Protein AF-A0A2H9L178-F1 (afdb_monomer)

Sequence (131 aa):
MVADEDKVFKPDEVKRKEKEAEDGKTVETEKTADEKGKRVKPEHHEEKAEEKKREIVLQRLYVVDLSAAFRKPEPRHQRSAVRLLRQFVSKHAKSSKIRISPGLAAEAAKARRLRISVTKDKEGLAEATLQ

Foldseek 3Di:
DDDPDDDDDDDDDDDDDDDDDDDDDDDDDDDDDDDDDPPDDPDPPPDDDDPDPFDFPDKDKDKDQLQVLVVDPLVSSLVSLVVSVLVVLCVPLVADAEAEDPVRSVVSSPDRMFIWMWTATPVRYIYIDGD

pLDDT: mean 72.29, std 23.74, range [31.48, 95.38]

Radius of gyration: 30.81 Å; Cα contacts (8 Å, |Δi|>4): 140; chains: 1; bounding box: 39×63×89 Å

Mean predicted aligned error: 17.5 Å

Secondary structure (DSSP, 8-state):
---------PPPP---------------------------PPP------------EEEEEEEEEE-TTGGGS-HHHHHHHHHHHHHHHHHHHHT-S-EEE-HHHHHHTTT-SEEEEEEEEETTS-EEEEE-

Solvent-accessible surface area (backbone atoms only — not comparable to full-atom values): 8718 Å² total; per-residue (Å²): 137,82,88,92,83,87,80,88,86,76,84,83,84,92,89,78,87,87,89,78,90,87,87,90,80,88,82,91,78,94,78,92,77,93,76,78,82,84,76,77,72,81,76,80,83,80,71,79,80,73,88,69,86,72,61,71,73,45,77,48,80,46,78,46,82,35,56,79,22,69,78,41,64,70,95,52,16,40,65,39,20,50,50,50,51,52,54,50,48,28,69,75,68,70,30,88,51,74,50,70,40,70,68,38,51,56,47,43,54,75,39,51,60,45,55,31,37,39,38,28,36,81,88,45,40,30,43,38,40,65,106

Nearest PDB structures (foldseek):
  9e7f-assembly1_Aa  TM=9.107E-01  e=1.602E-05  Pyrobaculum calidifontis JCM 11548
  5ndv-assembly2_O1  TM=8.560E-01  e=2.793E-04  Saccharomyces cerevisiae S288C
  3ezy-assembly1_C  TM=4.069E-01  e=8.550E+00  Thermotoga maritima

Structure (mmCIF, N/CA/C/O backbone):
data_AF-A0A2H9L178-F1
#
_entry.id   AF-A0A2H9L178-F1
#
loop_
_atom_site.group_PDB
_atom_site.id
_atom_site.type_symbol
_atom_site.label_atom_id
_atom_site.label_alt_id
_atom_site.label_comp_id
_atom_site.label_asym_id
_atom_site.label_entity_id
_atom_site.label_seq_id
_atom_site.pdbx_PDB_ins_code
_atom_site.Cartn_x
_atom_site.Cartn_y
_atom_site.Cartn_z
_atom_site.occupancy
_atom_site.B_iso_or_equiv
_atom_site.auth_seq_id
_atom_site.auth_comp_id
_atom_site.auth_asym_id
_atom_site.auth_atom_id
_atom_site.pdbx_PDB_model_num
ATOM 1 N N . MET A 1 1 ? -27.130 -17.640 -70.372 1.00 43.84 1 MET A N 1
ATOM 2 C CA . MET A 1 1 ? -26.367 -17.156 -69.202 1.00 43.84 1 MET A CA 1
ATOM 3 C C . MET A 1 1 ? -25.960 -15.737 -69.540 1.00 43.84 1 MET A C 1
ATOM 5 O O . MET A 1 1 ? -25.450 -15.539 -70.635 1.00 43.84 1 MET A O 1
ATOM 9 N N . VAL A 1 2 ? -26.364 -14.768 -68.721 1.00 48.41 2 VAL A N 1
ATOM 10 C CA . VAL A 1 2 ? -26.333 -13.330 -69.049 1.00 48.41 2 VAL A CA 1
ATOM 11 C C . VAL A 1 2 ? -25.099 -12.694 -68.405 1.00 48.41 2 VAL A C 1
ATOM 13 O O . VAL A 1 2 ? -24.644 -13.188 -67.379 1.00 48.41 2 VAL A O 1
ATOM 16 N N . ALA A 1 3 ? -24.534 -11.667 -69.039 1.00 47.28 3 ALA A N 1
ATOM 17 C CA . ALA A 1 3 ? -23.342 -10.979 -68.554 1.00 47.28 3 ALA A CA 1
ATOM 18 C C . ALA A 1 3 ? -23.668 -10.010 -67.404 1.00 47.28 3 ALA A C 1
ATOM 20 O O . ALA A 1 3 ? -24.614 -9.231 -67.508 1.00 47.28 3 ALA A O 1
ATOM 21 N N . ASP A 1 4 ? -22.841 -10.032 -66.358 1.00 51.53 4 ASP A N 1
ATOM 22 C CA . ASP A 1 4 ? -22.831 -9.053 -65.268 1.00 51.53 4 ASP A CA 1
ATOM 23 C C . ASP A 1 4 ? -21.670 -8.063 -65.473 1.00 51.53 4 ASP A C 1
ATOM 25 O O . ASP A 1 4 ? -20.589 -8.212 -64.904 1.00 51.53 4 ASP A O 1
ATOM 29 N N . GLU A 1 5 ? -21.899 -7.036 -66.291 1.00 53.34 5 GLU A N 1
ATOM 30 C CA . GLU A 1 5 ? -21.031 -5.857 -66.399 1.00 53.34 5 GLU A CA 1
ATOM 31 C C . GLU A 1 5 ? -21.867 -4.588 -66.202 1.00 53.34 5 GLU A C 1
ATOM 33 O O . GLU A 1 5 ? -22.278 -3.964 -67.172 1.00 53.34 5 GLU A O 1
ATOM 38 N N . ASP A 1 6 ? -22.141 -4.196 -64.951 1.00 52.19 6 ASP A N 1
ATOM 39 C CA . ASP A 1 6 ? -22.605 -2.831 -64.660 1.00 52.19 6 ASP A CA 1
ATOM 40 C C . ASP A 1 6 ? -22.570 -2.472 -63.162 1.00 52.19 6 ASP A C 1
ATOM 42 O O . ASP A 1 6 ? -23.411 -2.926 -62.380 1.00 52.19 6 ASP A O 1
ATOM 46 N N . LYS A 1 7 ? -21.630 -1.592 -62.776 1.00 52.66 7 LYS A N 1
ATOM 47 C CA . LYS A 1 7 ? -21.892 -0.352 -62.000 1.00 52.66 7 LYS A CA 1
ATOM 48 C C . LYS A 1 7 ? -20.606 0.370 -61.600 1.00 52.66 7 LYS A C 1
ATOM 50 O O . LYS A 1 7 ? -19.990 0.108 -60.569 1.00 52.66 7 LYS A O 1
ATOM 55 N N . VAL A 1 8 ? -20.268 1.377 -62.401 1.00 49.59 8 VAL A N 1
ATOM 56 C CA . VAL A 1 8 ? -19.283 2.413 -62.069 1.00 49.59 8 VAL A CA 1
ATOM 57 C C . VAL A 1 8 ? -19.800 3.244 -60.888 1.00 49.59 8 VAL A C 1
ATOM 59 O O . VAL A 1 8 ? -20.754 4.010 -61.034 1.00 49.59 8 VAL A O 1
ATOM 62 N N . PHE A 1 9 ? -19.170 3.116 -59.718 1.00 44.75 9 PHE A N 1
ATOM 63 C CA . PHE A 1 9 ? -19.518 3.905 -58.534 1.00 44.75 9 PHE A CA 1
ATOM 64 C C . PHE A 1 9 ? -18.914 5.316 -58.633 1.00 44.75 9 PHE A C 1
ATOM 66 O O . PHE A 1 9 ? -17.726 5.521 -58.383 1.00 44.75 9 PHE A O 1
ATOM 73 N N . LYS A 1 10 ? -19.736 6.294 -59.027 1.00 55.03 10 LYS A N 1
ATOM 74 C CA . LYS A 1 10 ? -19.382 7.721 -59.005 1.00 55.03 10 LYS A CA 1
ATOM 75 C C . LYS A 1 10 ? -19.598 8.264 -57.582 1.00 55.03 10 LYS A C 1
ATOM 77 O O . LYS A 1 10 ? -20.696 8.073 -57.066 1.00 55.03 10 LYS A O 1
ATOM 82 N N . PRO A 1 11 ? -18.621 8.933 -56.946 1.00 51.28 11 PRO A N 1
ATOM 83 C CA . PRO A 1 11 ? -18.857 9.616 -55.678 1.00 51.28 11 PRO A CA 1
ATOM 84 C C . PRO A 1 11 ? -19.655 10.911 -55.900 1.00 51.28 11 PRO A C 1
ATOM 86 O O . PRO A 1 11 ? -19.295 11.716 -56.759 1.00 51.28 11 PRO A O 1
ATOM 89 N N . ASP A 1 12 ? -20.718 11.103 -55.118 1.00 47.06 12 ASP A N 1
ATOM 90 C CA . ASP A 1 12 ? -21.593 12.278 -55.172 1.00 47.06 12 ASP A CA 1
ATOM 91 C C . ASP A 1 12 ? -20.859 13.610 -54.945 1.00 47.06 12 ASP A C 1
ATOM 93 O O . ASP A 1 12 ? -20.161 13.820 -53.947 1.00 47.06 12 ASP A O 1
ATOM 97 N N . GLU A 1 13 ? -21.124 14.565 -55.836 1.00 48.09 13 GLU A N 1
ATOM 98 C CA . GLU A 1 13 ? -21.060 15.985 -55.506 1.00 48.09 13 GLU A CA 1
ATOM 99 C C . GLU A 1 13 ? -22.238 16.374 -54.586 1.00 48.09 13 GLU A C 1
ATOM 101 O O . GLU A 1 13 ? -23.261 15.701 -54.557 1.00 48.09 13 GLU A O 1
ATOM 106 N N . VAL A 1 14 ? -22.111 17.533 -53.921 1.00 48.31 14 VAL A N 1
ATOM 107 C CA . VAL A 1 14 ? -23.121 18.306 -53.146 1.00 48.31 14 VAL A CA 1
ATOM 108 C C . VAL A 1 14 ? -22.814 18.413 -51.643 1.00 48.31 14 VAL A C 1
ATOM 110 O O . VAL A 1 14 ? -23.398 17.743 -50.795 1.00 48.31 14 VAL A O 1
ATOM 113 N N . LYS A 1 15 ? -21.929 19.373 -51.321 1.00 40.50 15 LYS A N 1
ATOM 114 C CA . LYS A 1 15 ? -22.078 20.368 -50.230 1.00 40.50 15 LYS A CA 1
ATOM 115 C C . LYS A 1 15 ? -20.919 21.381 -50.250 1.00 40.50 15 LYS A C 1
ATOM 117 O O . LYS A 1 15 ? -19.964 21.305 -49.482 1.00 40.50 15 LYS A O 1
ATOM 122 N N . ARG A 1 16 ? -21.027 22.353 -51.158 1.00 40.22 16 ARG A N 1
ATOM 123 C CA . ARG A 1 16 ? -20.332 23.653 -51.121 1.00 40.22 16 ARG A CA 1
ATOM 124 C C . ARG A 1 16 ? -21.395 24.751 -51.246 1.00 40.22 16 ARG A C 1
ATOM 126 O O . ARG A 1 16 ? -22.435 24.483 -51.842 1.00 40.22 16 ARG A O 1
ATOM 133 N N . LYS A 1 17 ? -21.073 25.957 -50.753 1.00 37.50 17 LYS A N 1
ATOM 134 C CA . LYS A 1 17 ? -21.970 27.087 -50.405 1.00 37.50 17 LYS A CA 1
ATOM 135 C C . LYS A 1 17 ? -22.668 26.905 -49.041 1.00 37.50 17 LYS A C 1
ATOM 137 O O . LYS A 1 17 ? -23.132 25.809 -48.750 1.00 37.50 17 LYS A O 1
ATOM 142 N N . GLU A 1 18 ? -22.722 27.896 -48.144 1.00 39.56 18 GLU A N 1
ATOM 143 C CA . GLU A 1 18 ? -22.161 29.265 -48.151 1.00 39.56 18 GLU A CA 1
ATOM 144 C C . GLU A 1 18 ? -21.260 29.543 -46.930 1.00 39.56 18 GLU A C 1
ATOM 146 O O . GLU A 1 18 ? -21.576 29.111 -45.820 1.00 39.56 18 GLU A O 1
ATOM 151 N N . LYS A 1 19 ? -20.193 30.335 -47.139 1.00 40.59 19 LYS A N 1
ATOM 152 C CA . LYS A 1 19 ? -19.776 31.482 -46.298 1.00 40.59 19 LYS A CA 1
ATOM 153 C C . LYS A 1 19 ? -18.528 32.154 -46.892 1.00 40.59 19 LYS A C 1
ATOM 155 O O . LYS A 1 19 ? -17.402 31.775 -46.587 1.00 40.59 19 LYS A O 1
ATOM 160 N N . GLU A 1 20 ? -18.769 33.148 -47.740 1.00 38.38 20 GLU A N 1
ATOM 161 C CA . GLU A 1 20 ? -17.815 34.201 -48.121 1.00 38.38 20 GLU A CA 1
ATOM 162 C C . GLU A 1 20 ? -18.349 35.556 -47.608 1.00 38.38 20 GLU A C 1
ATOM 164 O O . GLU A 1 20 ? -19.514 35.620 -47.207 1.00 38.38 20 GLU A O 1
ATOM 169 N N . ALA A 1 21 ? -17.500 36.597 -47.658 1.00 39.44 21 ALA A N 1
ATOM 170 C CA . ALA A 1 21 ? -17.679 37.965 -47.127 1.00 39.44 21 ALA A CA 1
ATOM 171 C C . ALA A 1 21 ? -17.720 38.083 -45.581 1.00 39.44 21 ALA A C 1
ATOM 173 O O . ALA A 1 21 ? -18.294 37.230 -44.907 1.00 39.44 21 ALA A O 1
ATOM 174 N N . GLU A 1 22 ? -17.161 39.102 -44.908 1.00 38.00 22 GLU A N 1
ATOM 175 C CA . GLU A 1 22 ? -16.283 40.268 -45.221 1.00 38.00 22 GLU A CA 1
ATOM 176 C C . GLU A 1 22 ? -15.798 40.814 -43.842 1.00 38.00 22 GLU A C 1
ATOM 178 O O . GLU A 1 22 ? -16.499 40.604 -42.851 1.00 38.00 22 GLU A O 1
ATOM 183 N N . ASP A 1 23 ? -14.685 41.523 -43.612 1.00 34.94 23 ASP A N 1
ATOM 184 C CA . ASP A 1 23 ? -13.390 41.752 -44.295 1.00 34.94 23 ASP A CA 1
ATOM 185 C C . ASP A 1 23 ? -12.362 42.160 -43.183 1.00 34.94 23 ASP A C 1
ATOM 187 O O . ASP A 1 23 ? -12.632 41.926 -42.001 1.00 34.94 23 ASP A O 1
ATOM 191 N N . GLY A 1 24 ? -11.216 42.793 -43.493 1.00 32.22 24 GLY A N 1
ATOM 192 C CA . GLY A 1 24 ? -10.347 43.461 -42.507 1.00 32.22 24 GLY A CA 1
ATOM 193 C C . GLY A 1 24 ? -8.849 43.176 -42.670 1.00 32.22 24 GLY A C 1
ATOM 194 O O . GLY A 1 24 ? -8.313 42.227 -42.105 1.00 32.22 24 GLY A O 1
ATOM 195 N N . LYS A 1 25 ? -8.151 44.031 -43.424 1.00 35.38 25 LYS A N 1
ATOM 196 C CA . LYS A 1 25 ? -6.741 43.887 -43.843 1.00 35.38 25 LYS A CA 1
ATOM 197 C C . LYS A 1 25 ? -5.722 44.525 -42.867 1.00 35.38 25 LYS A C 1
ATOM 199 O O . LYS A 1 25 ? -5.972 45.618 -42.369 1.00 35.38 25 LYS A O 1
ATOM 204 N N . THR A 1 26 ? -4.499 43.968 -42.806 1.00 31.48 26 THR A N 1
ATOM 205 C CA . THR A 1 26 ? -3.219 44.596 -42.334 1.00 31.48 26 THR A CA 1
ATOM 206 C C . THR A 1 26 ? -3.105 44.955 -40.828 1.00 31.48 26 THR A C 1
ATOM 208 O O . THR A 1 26 ? -4.113 45.014 -40.141 1.00 31.48 26 THR A O 1
ATOM 211 N N . VAL A 1 27 ? -1.931 45.152 -40.197 1.00 36.91 27 VAL A N 1
ATOM 212 C CA . VAL A 1 27 ? -0.538 45.415 -40.652 1.00 36.91 27 VAL A CA 1
ATOM 213 C C . VAL A 1 27 ? 0.474 44.596 -39.815 1.00 36.91 27 VAL A C 1
ATOM 215 O O . VAL A 1 27 ? 0.196 44.225 -38.678 1.00 36.91 27 VAL A O 1
ATOM 218 N N . GLU A 1 28 ? 1.660 44.339 -40.370 1.00 46.22 28 GLU A N 1
ATOM 219 C CA . GLU A 1 28 ? 2.813 43.702 -39.713 1.00 46.22 28 GLU A CA 1
ATOM 220 C C . GLU A 1 28 ? 3.389 44.523 -38.538 1.00 46.22 28 GLU A C 1
ATOM 222 O O . GLU A 1 28 ? 3.399 45.754 -38.562 1.00 46.22 28 GLU A O 1
ATOM 227 N N . THR A 1 29 ? 3.984 43.856 -37.542 1.00 37.53 29 THR A N 1
ATOM 228 C CA . THR A 1 29 ? 5.178 44.377 -36.844 1.00 37.53 29 THR A CA 1
ATOM 229 C C . THR A 1 29 ? 5.883 43.268 -36.066 1.00 37.53 29 THR A C 1
ATOM 231 O O . THR A 1 29 ? 5.358 42.744 -35.085 1.00 37.53 29 THR A O 1
ATOM 234 N N . GLU A 1 30 ? 7.108 42.934 -36.466 1.00 44.06 30 GLU A N 1
ATOM 235 C CA . GLU A 1 30 ? 8.010 42.150 -35.625 1.00 44.06 30 GLU A CA 1
ATOM 236 C C . GLU A 1 30 ? 8.391 42.955 -34.374 1.00 44.06 30 GLU A C 1
ATOM 238 O O . GLU A 1 30 ? 8.758 44.129 -34.473 1.00 44.06 30 GLU A O 1
ATOM 243 N N . LYS A 1 31 ? 8.380 42.313 -33.200 1.00 39.75 31 LYS A N 1
ATOM 244 C CA . LYS A 1 31 ? 9.216 42.723 -32.064 1.00 39.75 31 LYS A CA 1
ATOM 245 C C . LYS A 1 31 ? 9.476 41.560 -31.114 1.00 39.75 31 LYS A C 1
ATOM 247 O O . LYS A 1 31 ? 8.573 40.971 -30.532 1.00 39.75 31 LYS A O 1
ATOM 252 N N . THR A 1 32 ? 10.761 41.270 -30.972 1.00 37.16 32 THR A N 1
ATOM 253 C CA . THR A 1 32 ? 11.389 40.346 -30.028 1.00 37.16 32 THR A CA 1
ATOM 254 C C . THR A 1 32 ? 10.849 40.449 -28.597 1.00 37.16 32 THR A C 1
ATOM 256 O O . THR A 1 32 ? 10.895 41.529 -28.007 1.00 37.16 32 THR A O 1
ATOM 259 N N . ALA A 1 33 ? 10.487 39.313 -27.998 1.00 39.16 33 ALA A N 1
ATOM 260 C CA . ALA A 1 33 ? 10.353 39.163 -26.548 1.00 39.16 33 ALA A CA 1
ATOM 261 C C . ALA A 1 33 ? 10.795 37.752 -26.111 1.00 39.16 33 ALA A C 1
ATOM 263 O O . ALA A 1 33 ? 10.064 36.774 -26.253 1.00 39.16 33 ALA A O 1
ATOM 264 N N . ASP A 1 34 ? 12.019 37.658 -25.589 1.00 47.16 34 ASP A N 1
ATOM 265 C CA . ASP A 1 34 ? 12.513 36.493 -24.851 1.00 47.16 34 ASP A CA 1
ATOM 266 C C . ASP A 1 34 ? 11.797 36.446 -23.492 1.00 47.16 34 ASP A C 1
ATOM 268 O O . ASP A 1 34 ? 12.165 37.189 -22.584 1.00 47.16 34 ASP A O 1
ATOM 272 N N . GLU A 1 35 ? 10.775 35.596 -23.328 1.00 44.34 35 GLU A N 1
ATOM 273 C CA . GLU A 1 35 ? 10.235 35.306 -21.993 1.00 44.34 35 GLU A CA 1
ATOM 274 C C . GLU A 1 35 ? 10.277 33.808 -21.671 1.00 44.34 35 GLU A C 1
ATOM 276 O O . GLU A 1 35 ? 9.444 32.986 -22.061 1.00 44.34 35 GLU A O 1
ATOM 281 N N . LYS A 1 36 ? 11.347 33.466 -20.951 1.00 40.81 36 LYS A N 1
ATOM 282 C CA . LYS A 1 36 ? 11.726 32.125 -20.510 1.00 40.81 36 LYS A CA 1
ATOM 283 C C . LYS A 1 36 ? 10.594 31.425 -19.756 1.00 40.81 36 LYS A C 1
ATOM 285 O O . LYS A 1 36 ? 9.933 32.001 -18.895 1.00 40.81 36 LYS A O 1
ATOM 290 N N . GLY A 1 37 ? 10.448 30.125 -20.019 1.00 41.59 37 GLY A N 1
ATOM 291 C CA . GLY A 1 37 ? 9.384 29.296 -19.460 1.00 41.59 37 GLY A CA 1
ATOM 292 C C . GLY A 1 37 ? 9.259 29.393 -17.937 1.00 41.59 37 GLY A C 1
ATOM 293 O O . GLY A 1 37 ? 10.155 28.988 -17.190 1.00 41.59 37 GLY A O 1
ATOM 294 N N . LYS A 1 38 ? 8.089 29.853 -17.480 1.00 40.56 38 LYS A N 1
ATOM 295 C CA . LYS A 1 38 ? 7.688 29.908 -16.070 1.00 40.56 38 LYS A CA 1
ATOM 296 C C . LYS A 1 38 ? 7.430 28.492 -15.545 1.00 40.56 38 LYS A C 1
ATOM 298 O O . LYS A 1 38 ? 6.296 28.034 -15.423 1.00 40.56 38 LYS A O 1
ATOM 303 N N . ARG A 1 39 ? 8.518 27.765 -15.278 1.00 45.31 39 ARG A N 1
ATOM 304 C CA . ARG A 1 39 ? 8.520 26.400 -14.739 1.00 45.31 39 ARG A CA 1
ATOM 305 C C . ARG A 1 39 ? 8.023 26.436 -13.294 1.00 45.31 39 ARG A C 1
ATOM 307 O O . ARG A 1 39 ? 8.820 26.556 -12.366 1.00 45.31 39 ARG A O 1
ATOM 314 N N . VAL A 1 40 ? 6.702 26.364 -13.122 1.00 48.25 40 VAL A N 1
ATOM 315 C CA . VAL A 1 40 ? 6.040 26.322 -11.812 1.00 48.25 40 VAL A CA 1
ATOM 316 C C . VAL A 1 40 ? 6.616 25.150 -11.016 1.00 48.25 40 VAL A C 1
ATOM 318 O O . VAL A 1 40 ? 6.376 23.985 -11.337 1.00 48.25 40 VAL A O 1
ATOM 321 N N . LYS A 1 41 ? 7.421 25.461 -9.994 1.00 53.94 41 LYS A N 1
ATOM 322 C CA . LYS A 1 41 ? 7.824 24.482 -8.983 1.00 53.94 41 LYS A CA 1
ATOM 323 C C . LYS A 1 41 ? 6.546 24.042 -8.260 1.00 53.94 41 LYS A C 1
ATOM 325 O O . LYS A 1 41 ? 5.838 24.923 -7.778 1.00 53.94 41 LYS A O 1
ATOM 330 N N . PRO A 1 42 ? 6.235 22.739 -8.155 1.00 49.75 42 PRO A N 1
ATOM 331 C CA . PRO A 1 42 ? 5.209 22.304 -7.223 1.00 49.75 42 PRO A CA 1
ATOM 332 C C . PRO A 1 42 ? 5.697 22.629 -5.810 1.00 49.75 42 PRO A C 1
ATOM 334 O O . PRO A 1 42 ? 6.783 22.205 -5.408 1.00 49.75 42 PRO A O 1
ATOM 337 N N . GLU A 1 43 ? 4.922 23.433 -5.093 1.00 41.97 43 GLU A N 1
ATOM 338 C CA . GLU A 1 43 ? 5.249 23.874 -3.742 1.00 41.97 43 GLU A CA 1
ATOM 339 C C . GLU A 1 43 ? 5.295 22.661 -2.803 1.00 41.97 43 GLU A C 1
ATOM 341 O O . GLU A 1 43 ? 4.391 21.821 -2.784 1.00 41.97 43 GLU A O 1
ATOM 346 N N . HIS A 1 44 ? 6.393 22.537 -2.053 1.00 37.41 44 HIS A N 1
ATOM 347 C CA . HIS A 1 44 ? 6.583 21.452 -1.097 1.00 37.41 44 HIS A CA 1
ATOM 348 C C . HIS A 1 44 ? 5.673 21.732 0.104 1.00 37.41 44 HIS A C 1
ATOM 350 O O . HIS A 1 44 ? 5.979 22.575 0.942 1.00 37.41 44 HIS A O 1
ATOM 356 N N . HIS A 1 45 ? 4.518 21.066 0.147 1.00 37.22 45 HIS A N 1
ATOM 357 C CA . HIS A 1 45 ? 3.488 21.253 1.172 1.00 37.22 45 HIS A CA 1
ATOM 358 C C . HIS A 1 45 ? 3.900 20.592 2.503 1.00 37.22 45 HIS A C 1
ATOM 360 O O . HIS A 1 45 ? 3.283 19.631 2.969 1.00 37.22 45 HIS A O 1
ATOM 366 N N . GLU A 1 46 ? 4.975 21.102 3.106 1.00 49.53 46 GLU A N 1
ATOM 367 C CA . GLU A 1 46 ? 5.471 20.721 4.431 1.00 49.53 46 GLU A CA 1
ATOM 368 C C . GLU A 1 46 ? 4.612 21.347 5.535 1.00 49.53 46 GLU A C 1
ATOM 370 O O . GLU A 1 46 ? 5.049 22.188 6.321 1.00 49.53 46 GLU A O 1
ATOM 375 N N . GLU A 1 47 ? 3.358 20.906 5.616 1.00 46.94 47 GLU A N 1
ATOM 376 C CA . GLU A 1 47 ? 2.562 21.144 6.812 1.00 46.94 47 GLU A CA 1
ATOM 377 C C . GLU A 1 47 ? 3.067 20.257 7.950 1.00 46.94 47 GLU A C 1
ATOM 379 O O . GLU A 1 47 ? 2.975 19.026 7.913 1.00 46.94 47 GLU A O 1
ATOM 384 N N . LYS A 1 48 ? 3.595 20.925 8.979 1.00 49.03 48 LYS A N 1
ATOM 385 C CA . LYS A 1 48 ? 3.984 20.340 10.263 1.00 49.03 48 LYS A CA 1
ATOM 386 C C . LYS A 1 48 ? 2.849 19.469 10.798 1.00 49.03 48 LYS A C 1
ATOM 388 O O . LYS A 1 48 ? 1.775 19.968 11.127 1.00 49.03 48 LYS A O 1
ATOM 393 N N . ALA A 1 49 ? 3.102 18.170 10.923 1.00 44.66 49 ALA A N 1
ATOM 394 C CA . ALA A 1 49 ? 2.170 17.258 11.562 1.00 44.66 49 ALA A CA 1
ATOM 395 C C . ALA A 1 49 ? 2.164 17.514 13.076 1.00 44.66 49 ALA A C 1
ATOM 397 O O . ALA A 1 49 ? 3.013 17.004 13.802 1.00 44.66 49 ALA A O 1
ATOM 398 N N . GLU A 1 50 ? 1.202 18.305 13.549 1.00 46.03 50 GLU A N 1
ATOM 399 C CA . GLU A 1 50 ? 0.864 18.357 14.971 1.00 46.03 50 GLU A CA 1
ATOM 400 C C . GLU A 1 50 ? 0.550 16.939 15.470 1.00 46.03 50 GLU A C 1
ATOM 402 O O . GLU A 1 50 ? -0.326 16.263 14.918 1.00 46.03 50 GLU A O 1
ATOM 407 N N . GLU A 1 51 ? 1.218 16.506 16.542 1.00 49.06 51 GLU A N 1
ATOM 408 C CA . GLU A 1 51 ? 0.962 15.237 17.236 1.00 49.06 51 GLU A CA 1
ATOM 409 C C . GLU A 1 51 ? -0.356 15.285 18.030 1.00 49.06 51 GLU A C 1
ATOM 411 O O . GLU A 1 51 ? -0.416 15.114 19.250 1.00 49.06 51 GLU A O 1
ATOM 416 N N . LYS A 1 52 ? -1.466 15.511 17.325 1.00 54.47 52 LYS A N 1
ATOM 417 C CA . LYS A 1 52 ? -2.802 15.291 17.870 1.00 54.47 52 LYS A CA 1
ATOM 418 C C . LYS A 1 52 ? -2.939 13.798 18.144 1.00 54.47 52 LYS A C 1
ATOM 420 O O . LYS A 1 52 ? -2.949 12.997 17.212 1.00 54.47 52 LYS A O 1
ATOM 425 N N . LYS A 1 53 ? -3.046 13.441 19.428 1.00 57.12 53 LYS A N 1
ATOM 426 C CA . LYS A 1 53 ? -3.335 12.084 19.914 1.00 57.12 53 LYS A CA 1
ATOM 427 C C . LYS A 1 53 ? -4.677 11.621 19.342 1.00 57.12 53 LYS A C 1
ATOM 429 O O . LYS A 1 53 ? -5.724 11.859 19.939 1.00 57.12 53 LYS A O 1
ATOM 434 N N . ARG A 1 54 ? -4.658 11.015 18.154 1.00 64.38 54 ARG A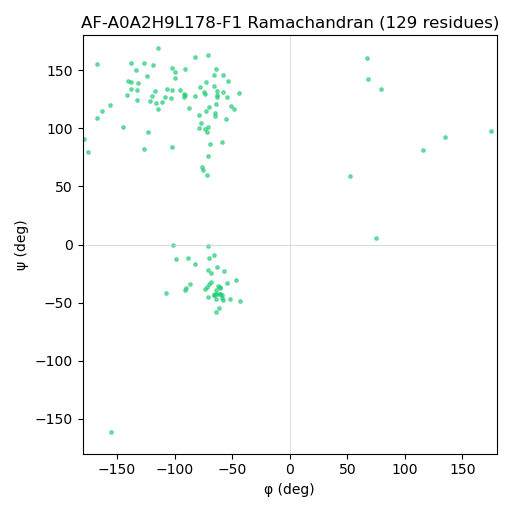 N 1
ATOM 435 C CA . ARG A 1 54 ? -5.873 10.527 17.503 1.00 64.38 54 ARG A CA 1
ATOM 436 C C . ARG A 1 54 ? -6.359 9.274 18.207 1.00 64.38 54 ARG A C 1
ATOM 438 O O . ARG A 1 54 ? -5.605 8.328 18.418 1.00 64.38 54 ARG A O 1
ATOM 445 N N . GLU A 1 55 ? -7.637 9.269 18.551 1.00 72.69 55 GLU A N 1
ATOM 446 C CA . GLU A 1 55 ? -8.283 8.100 19.127 1.00 72.69 55 GLU A CA 1
ATOM 447 C C . GLU A 1 55 ? -8.584 7.089 18.015 1.00 72.69 55 GLU A C 1
ATOM 449 O O . GLU A 1 55 ? -9.508 7.262 17.211 1.00 72.69 55 GLU A O 1
ATOM 454 N N . ILE A 1 56 ? -7.768 6.036 17.970 1.00 78.31 56 ILE A N 1
ATOM 455 C CA . ILE A 1 56 ? -7.884 4.931 17.018 1.00 78.31 56 ILE A CA 1
ATOM 456 C C . ILE A 1 56 ? -9.129 4.110 17.377 1.00 78.31 56 ILE A C 1
ATOM 458 O O . ILE A 1 56 ? -9.211 3.527 18.454 1.00 78.31 56 ILE A O 1
ATOM 462 N N . VAL A 1 57 ? -10.100 4.045 16.464 1.00 80.88 57 VAL A N 1
ATOM 463 C CA . VAL A 1 57 ? -11.380 3.342 16.681 1.00 80.88 57 VAL A CA 1
ATOM 464 C C . VAL A 1 57 ? -11.295 1.881 16.250 1.00 80.88 57 VAL A C 1
ATOM 466 O O . VAL A 1 57 ? -11.893 1.002 16.864 1.00 80.88 57 VAL A O 1
ATOM 469 N N . LEU A 1 58 ? -10.578 1.613 15.157 1.00 83.25 58 LEU A N 1
ATOM 470 C CA . LEU A 1 58 ? -10.402 0.274 14.600 1.00 83.25 58 LEU A CA 1
ATOM 471 C C . LEU A 1 58 ? -8.971 0.116 14.099 1.00 83.25 58 LEU A C 1
ATOM 473 O O . LEU A 1 58 ? -8.520 0.909 13.276 1.00 83.25 58 LEU A O 1
ATOM 477 N N . GLN A 1 59 ? -8.301 -0.949 14.527 1.00 90.25 59 GLN A N 1
ATOM 478 C CA . GLN A 1 59 ? -7.034 -1.409 13.966 1.00 90.25 59 GLN A CA 1
ATOM 479 C C . GLN A 1 59 ? -7.242 -2.798 13.364 1.00 90.25 59 GLN A C 1
ATOM 481 O O . GLN A 1 59 ? -7.862 -3.665 13.982 1.00 90.25 59 GLN A O 1
ATOM 486 N N . ARG A 1 60 ? -6.765 -3.014 12.136 1.00 93.06 60 ARG A N 1
ATOM 487 C CA . ARG A 1 60 ? -6.857 -4.308 11.446 1.00 93.06 60 ARG A CA 1
ATOM 488 C C . ARG A 1 60 ? -5.578 -4.606 10.680 1.00 93.06 60 ARG A C 1
ATOM 490 O O . ARG A 1 60 ? -5.011 -3.715 10.053 1.00 93.06 60 ARG A O 1
ATOM 497 N N . LEU A 1 61 ? -5.167 -5.869 10.706 1.00 94.12 61 LEU A N 1
ATOM 498 C CA . LEU A 1 61 ? -4.079 -6.393 9.888 1.00 94.12 61 LEU A CA 1
ATOM 499 C C . LEU A 1 61 ? -4.657 -7.028 8.623 1.00 94.12 61 LEU A C 1
ATOM 501 O O . LEU A 1 61 ? -5.616 -7.798 8.688 1.00 94.12 61 LEU A O 1
ATOM 505 N N . TYR A 1 62 ? -4.069 -6.705 7.476 1.00 94.81 62 TYR A N 1
ATOM 506 C CA . TYR A 1 62 ? -4.473 -7.222 6.174 1.00 94.81 62 TYR A CA 1
ATOM 507 C C . TYR A 1 62 ? -3.262 -7.683 5.366 1.00 94.81 62 TYR A C 1
ATOM 509 O O . TYR A 1 62 ? -2.176 -7.115 5.465 1.00 94.81 62 TYR A O 1
ATOM 517 N N . VAL A 1 63 ? -3.478 -8.676 4.504 1.00 95.25 63 VAL A N 1
ATOM 518 C CA . VAL A 1 63 ? -2.554 -9.024 3.421 1.00 95.25 63 VAL A CA 1
ATOM 519 C C . VAL A 1 63 ? -3.145 -8.489 2.121 1.00 95.25 63 VAL A C 1
ATOM 521 O O . VAL A 1 63 ? -4.299 -8.779 1.810 1.00 95.25 63 VAL A O 1
ATOM 524 N N . VAL A 1 64 ? -2.373 -7.705 1.370 1.00 94.88 64 VAL A N 1
ATOM 525 C CA . VAL A 1 64 ? -2.790 -7.137 0.081 1.00 94.88 64 VAL A CA 1
ATOM 526 C C . VAL A 1 64 ? -2.002 -7.782 -1.051 1.00 94.88 64 VAL A C 1
ATOM 528 O O . VAL A 1 64 ? -0.773 -7.705 -1.083 1.00 94.88 64 VAL A O 1
ATOM 531 N N . ASP A 1 65 ? -2.712 -8.375 -2.009 1.00 95.19 65 ASP A N 1
ATOM 532 C CA . ASP A 1 65 ? -2.145 -8.827 -3.279 1.00 95.19 65 ASP A CA 1
ATOM 533 C C . ASP A 1 65 ? -1.970 -7.638 -4.240 1.00 95.19 65 ASP A C 1
ATOM 535 O O . ASP A 1 65 ? -2.936 -7.072 -4.757 1.00 95.19 65 ASP A O 1
ATOM 539 N N . LEU A 1 66 ? -0.716 -7.280 -4.522 1.00 95.19 66 LEU A N 1
ATOM 540 C CA . LEU A 1 66 ? -0.333 -6.218 -5.460 1.00 95.19 66 LEU A CA 1
ATOM 541 C C . LEU A 1 66 ? 0.119 -6.760 -6.823 1.00 95.19 66 LEU A C 1
ATOM 543 O O . LEU A 1 66 ? 0.385 -5.980 -7.734 1.00 95.19 66 LEU A O 1
ATOM 547 N N . SER A 1 67 ? 0.124 -8.084 -7.016 1.00 93.38 67 SER A N 1
ATOM 548 C CA . SER A 1 67 ? 0.502 -8.777 -8.262 1.00 93.38 67 SER A CA 1
ATOM 549 C C . SER A 1 67 ? -0.117 -8.199 -9.548 1.00 93.38 67 SER A C 1
ATOM 551 O O . SER A 1 67 ? 0.504 -8.246 -10.608 1.00 93.38 67 SER A O 1
ATOM 553 N N . ALA A 1 68 ? -1.321 -7.616 -9.487 1.00 91.81 68 ALA A N 1
ATOM 554 C CA . ALA A 1 68 ? -1.958 -6.971 -10.639 1.00 91.81 68 ALA A CA 1
ATOM 555 C C . ALA A 1 68 ? -1.249 -5.679 -11.102 1.00 91.81 68 ALA A C 1
ATOM 557 O O . ALA A 1 68 ? -1.359 -5.307 -12.271 1.00 91.81 68 ALA A O 1
ATOM 558 N N . ALA A 1 69 ? -0.512 -5.000 -10.219 1.00 93.38 69 ALA A N 1
ATOM 559 C CA . ALA A 1 69 ? 0.254 -3.805 -10.554 1.00 93.38 69 ALA A CA 1
ATOM 560 C C . ALA A 1 69 ? 1.497 -4.145 -11.405 1.00 93.38 69 ALA A C 1
ATOM 562 O O . ALA A 1 69 ? 1.782 -3.418 -12.358 1.00 93.38 69 ALA A O 1
ATOM 563 N N . PHE A 1 70 ? 2.158 -5.279 -11.136 1.00 93.12 70 PHE A N 1
ATOM 564 C CA . PHE A 1 70 ? 3.346 -5.777 -11.855 1.00 93.12 70 PHE A CA 1
ATOM 565 C C . PHE A 1 70 ? 3.080 -6.170 -13.320 1.00 93.12 70 PHE A C 1
ATOM 567 O O . PHE A 1 70 ? 4.016 -6.424 -14.068 1.00 93.12 70 PHE A O 1
ATOM 574 N N . ARG A 1 71 ? 1.814 -6.208 -13.761 1.00 93.88 71 ARG A N 1
ATOM 575 C CA . ARG A 1 71 ? 1.451 -6.404 -15.179 1.00 93.88 71 ARG A CA 1
ATOM 576 C C . ARG A 1 71 ? 1.790 -5.193 -16.059 1.00 93.88 71 ARG A C 1
ATOM 578 O O . ARG A 1 71 ? 1.672 -5.271 -17.277 1.00 93.88 71 ARG A O 1
ATOM 585 N N . LYS A 1 72 ? 2.124 -4.050 -15.453 1.00 91.56 72 LYS A N 1
ATOM 586 C CA . LYS A 1 72 ? 2.485 -2.801 -16.137 1.00 91.56 72 LYS A CA 1
ATOM 587 C C . LYS A 1 72 ? 4.005 -2.621 -16.117 1.00 91.56 72 LYS A C 1
ATOM 589 O O . LYS A 1 72 ? 4.630 -3.054 -15.153 1.00 91.56 72 LYS A O 1
ATOM 594 N N . PRO A 1 73 ? 4.590 -1.924 -17.110 1.00 92.94 73 PRO A N 1
ATOM 595 C CA . PRO A 1 73 ? 6.014 -1.607 -17.092 1.00 92.94 73 PRO A CA 1
ATOM 596 C C . PRO A 1 73 ? 6.381 -0.808 -15.836 1.00 92.94 73 PRO A C 1
ATOM 598 O O . PRO A 1 73 ? 5.603 0.026 -15.363 1.00 92.94 73 PRO A O 1
ATOM 601 N N . GLU A 1 74 ? 7.589 -1.046 -15.338 1.00 87.62 74 GLU A N 1
ATOM 602 C CA . GLU A 1 74 ? 8.134 -0.549 -14.070 1.00 87.62 74 GLU A CA 1
ATOM 603 C C . GLU A 1 74 ? 7.849 0.935 -13.736 1.00 87.62 74 GLU A C 1
ATOM 605 O O . GLU A 1 74 ? 7.283 1.187 -12.668 1.00 87.62 74 GLU A O 1
ATOM 610 N N . PRO A 1 75 ? 8.055 1.935 -14.626 1.00 88.56 75 PRO A N 1
ATOM 611 C CA . PRO A 1 75 ? 7.734 3.340 -14.318 1.00 88.56 75 PRO A CA 1
ATOM 612 C C . PRO A 1 75 ? 6.238 3.610 -14.055 1.00 88.56 75 PRO A C 1
ATOM 614 O O . PRO A 1 75 ? 5.868 4.626 -13.460 1.00 88.56 75 PRO A O 1
ATOM 617 N N . ARG A 1 76 ? 5.345 2.712 -14.492 1.00 91.75 76 ARG A N 1
ATOM 618 C CA . ARG A 1 76 ? 3.899 2.757 -14.208 1.00 91.75 76 ARG A CA 1
ATOM 619 C C . ARG A 1 76 ? 3.502 1.828 -13.057 1.00 91.75 76 ARG A C 1
ATOM 621 O O . ARG A 1 76 ? 2.380 1.955 -12.555 1.00 91.75 76 ARG A O 1
ATOM 628 N N . HIS A 1 77 ? 4.389 0.927 -12.633 1.00 92.81 77 HIS A N 1
ATOM 629 C CA . HIS A 1 77 ? 4.114 -0.074 -11.611 1.00 92.81 77 HIS A CA 1
ATOM 630 C C . HIS A 1 77 ? 3.813 0.576 -10.252 1.00 92.81 77 HIS A C 1
ATOM 632 O O . HIS A 1 77 ? 2.695 0.430 -9.755 1.00 92.81 77 HIS A O 1
ATOM 638 N N . GLN A 1 78 ? 4.736 1.381 -9.710 1.00 92.25 78 GLN A N 1
ATOM 639 C CA . GLN A 1 78 ? 4.585 2.057 -8.409 1.00 92.25 78 GLN A CA 1
ATOM 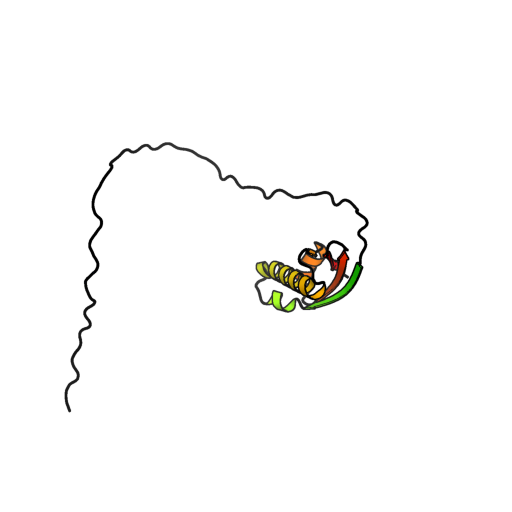640 C C . GLN A 1 78 ? 3.266 2.845 -8.301 1.00 92.25 78 GLN A C 1
ATOM 642 O O . GLN A 1 78 ? 2.511 2.695 -7.339 1.00 92.25 78 GLN A O 1
ATOM 647 N N . ARG A 1 79 ? 2.928 3.632 -9.335 1.00 94.12 79 ARG A N 1
ATOM 648 C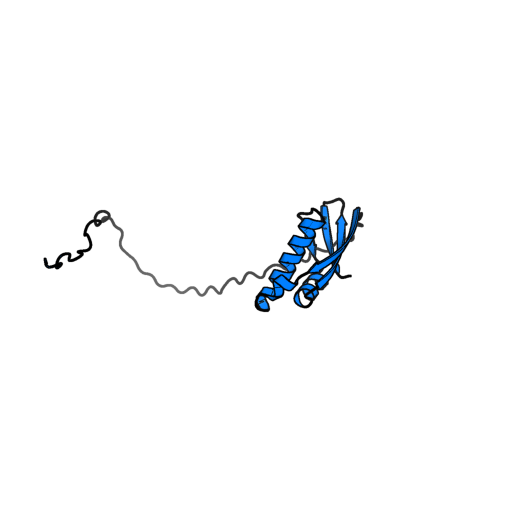 CA . ARG A 1 79 ? 1.663 4.392 -9.401 1.00 94.12 79 ARG A CA 1
ATOM 649 C C . ARG A 1 79 ? 0.436 3.474 -9.354 1.00 94.12 79 ARG A C 1
ATOM 651 O O . ARG A 1 79 ? -0.578 3.819 -8.749 1.00 94.12 79 ARG A O 1
ATOM 658 N N . SER A 1 80 ? 0.519 2.303 -9.986 1.00 95.38 80 SER A N 1
ATOM 659 C CA . SER A 1 80 ? -0.553 1.306 -9.970 1.00 95.38 80 SER A CA 1
ATOM 660 C C . SER A 1 80 ? -0.660 0.583 -8.626 1.00 95.38 80 SER A C 1
ATOM 662 O O . SER A 1 80 ? -1.780 0.346 -8.181 1.00 95.38 80 SER A O 1
ATOM 664 N N . ALA A 1 81 ? 0.458 0.273 -7.965 1.00 95.06 81 ALA A N 1
ATOM 665 C CA . ALA A 1 81 ? 0.474 -0.366 -6.649 1.00 95.06 81 ALA A CA 1
ATOM 666 C C . ALA A 1 81 ? -0.149 0.541 -5.574 1.00 95.06 81 ALA A C 1
ATOM 668 O O . ALA A 1 81 ? -1.065 0.124 -4.867 1.00 95.06 81 ALA A O 1
ATOM 669 N N . VAL A 1 82 ? 0.236 1.825 -5.539 1.00 94.62 82 VAL A N 1
ATOM 670 C CA . VAL A 1 82 ? -0.375 2.828 -4.645 1.00 94.62 82 VAL A CA 1
ATOM 671 C C . VAL A 1 82 ? -1.877 2.992 -4.920 1.00 94.62 82 VAL A C 1
ATOM 673 O O . VAL A 1 82 ? -2.663 3.129 -3.981 1.00 94.62 82 VAL A O 1
ATOM 676 N N . ARG A 1 83 ? -2.317 2.932 -6.187 1.00 95.06 83 ARG A N 1
ATOM 677 C CA . ARG A 1 83 ? -3.751 2.967 -6.529 1.00 95.06 83 ARG A CA 1
ATOM 678 C C . ARG A 1 83 ? -4.501 1.733 -6.014 1.00 95.06 83 ARG A C 1
ATOM 680 O O . ARG A 1 83 ? -5.584 1.905 -5.456 1.00 95.06 83 ARG A O 1
ATOM 687 N N . LEU A 1 84 ? -3.938 0.530 -6.158 1.00 95.38 84 LEU A N 1
ATOM 688 C CA . LEU A 1 84 ? -4.536 -0.698 -5.615 1.00 95.38 84 LEU A CA 1
ATOM 689 C C . LEU A 1 84 ? -4.615 -0.657 -4.084 1.00 95.38 84 LEU A C 1
ATOM 691 O O . LEU A 1 84 ? -5.671 -0.965 -3.539 1.00 95.38 84 LEU A O 1
ATOM 695 N N . LEU A 1 85 ? -3.564 -0.192 -3.394 1.00 94.81 85 LEU A N 1
ATOM 696 C CA . LEU A 1 85 ? -3.592 0.010 -1.940 1.00 94.81 85 LEU A CA 1
ATOM 697 C C . LEU A 1 85 ? -4.709 0.970 -1.513 1.00 94.81 85 LEU A C 1
ATOM 699 O O . LEU A 1 85 ? -5.485 0.639 -0.620 1.00 94.81 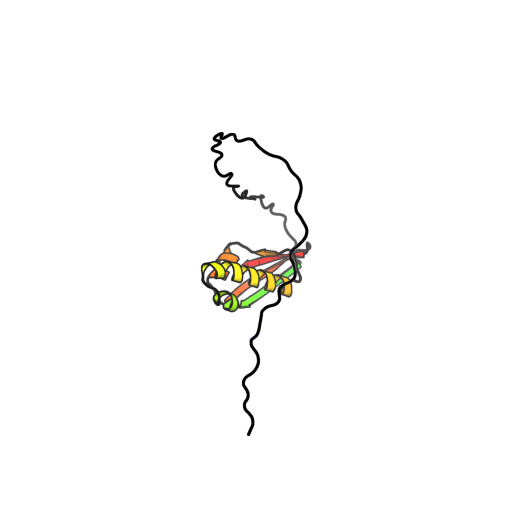85 LEU A O 1
ATOM 703 N N . ARG A 1 86 ? -4.851 2.128 -2.177 1.00 95.06 86 ARG A N 1
ATOM 704 C CA . ARG A 1 86 ? -5.947 3.076 -1.889 1.00 95.06 86 ARG A CA 1
ATOM 705 C C . ARG A 1 86 ? -7.324 2.437 -2.088 1.00 95.06 86 ARG A C 1
ATOM 707 O O . ARG A 1 86 ? -8.196 2.615 -1.244 1.00 95.06 86 ARG A O 1
ATOM 714 N N . GLN A 1 87 ? -7.518 1.674 -3.166 1.00 95.31 87 GLN A N 1
ATOM 715 C CA . GLN A 1 87 ? -8.780 0.969 -3.428 1.00 95.31 87 GLN A CA 1
ATOM 716 C C . GLN A 1 87 ? -9.069 -0.112 -2.376 1.00 95.31 87 GLN A C 1
ATOM 718 O O . GLN A 1 87 ? -10.196 -0.201 -1.888 1.00 95.31 87 GLN A O 1
ATOM 723 N N . PHE A 1 88 ? -8.055 -0.889 -1.985 1.00 95.19 88 PHE A N 1
ATOM 724 C CA . PHE A 1 88 ? -8.161 -1.903 -0.938 1.00 95.19 88 PHE A CA 1
ATOM 725 C C . PHE A 1 88 ? -8.545 -1.273 0.408 1.00 95.19 88 PHE A C 1
ATOM 727 O O . PHE A 1 88 ? -9.570 -1.631 0.990 1.00 95.19 88 PHE A O 1
ATOM 734 N N . VAL A 1 89 ? -7.779 -0.279 0.870 1.00 93.88 89 VAL A N 1
ATOM 735 C CA . VAL A 1 89 ? -8.032 0.403 2.148 1.00 93.88 89 VAL A CA 1
ATOM 736 C C . VAL A 1 89 ? -9.407 1.074 2.144 1.00 93.88 89 VAL A C 1
ATOM 738 O O . VAL A 1 89 ? -10.157 0.894 3.100 1.00 93.88 89 VAL A O 1
ATOM 741 N N . SER A 1 90 ? -9.806 1.744 1.055 1.00 94.38 90 SER A N 1
ATOM 742 C CA . SER A 1 90 ? -11.136 2.366 0.954 1.00 94.38 90 SER A CA 1
ATOM 743 C C . SER A 1 90 ? -12.269 1.349 1.120 1.00 94.38 90 SER A C 1
ATOM 745 O O . SER A 1 90 ? -13.186 1.567 1.916 1.00 94.38 90 SER A O 1
ATOM 747 N N . LYS A 1 91 ? -12.166 0.197 0.439 1.00 93.75 91 LYS A N 1
ATOM 748 C CA . LYS A 1 91 ? -13.156 -0.888 0.499 1.00 93.75 91 LYS A CA 1
ATOM 749 C C . LYS A 1 91 ? -13.235 -1.532 1.889 1.00 93.75 91 LYS A C 1
ATOM 751 O O . LYS A 1 91 ? -14.334 -1.783 2.380 1.00 93.75 91 LYS A O 1
ATOM 756 N N . HIS A 1 92 ? -12.092 -1.798 2.523 1.00 92.50 92 HIS A N 1
ATOM 757 C CA . HIS A 1 92 ? -12.024 -2.558 3.777 1.00 92.50 92 HIS A CA 1
ATOM 758 C C . HIS A 1 92 ? -12.199 -1.703 5.045 1.00 92.50 92 HIS A C 1
ATOM 760 O O . HIS A 1 92 ? -12.822 -2.165 6.005 1.00 92.50 92 HIS A O 1
ATOM 766 N N . ALA A 1 93 ? -11.719 -0.454 5.048 1.00 90.12 93 ALA A N 1
ATOM 767 C CA . ALA A 1 93 ? -11.904 0.495 6.151 1.00 90.12 93 ALA A CA 1
ATOM 768 C C . ALA A 1 93 ? -13.193 1.332 6.028 1.00 90.12 93 ALA A C 1
ATOM 770 O O . ALA A 1 93 ? -13.593 1.988 6.994 1.00 90.12 93 ALA A O 1
ATOM 771 N N . LYS A 1 94 ? -13.871 1.304 4.867 1.00 90.56 94 LYS A N 1
ATOM 772 C CA . LYS A 1 94 ? -15.033 2.154 4.543 1.00 90.56 94 LYS A CA 1
ATOM 773 C C . LYS A 1 94 ? -14.708 3.636 4.788 1.00 90.56 94 LYS A C 1
ATOM 775 O O . LYS A 1 94 ? -15.315 4.287 5.642 1.00 90.56 94 LYS A O 1
ATOM 780 N N . SER A 1 95 ? -13.684 4.130 4.098 1.00 90.94 95 SER A N 1
ATOM 781 C CA . SER A 1 95 ? -13.154 5.494 4.221 1.00 90.94 95 SER A CA 1
ATOM 782 C C . SER A 1 95 ? -12.824 6.078 2.846 1.00 90.94 95 SER A C 1
ATOM 784 O O . SER A 1 95 ? -12.288 5.393 1.971 1.00 90.94 95 SER A O 1
ATOM 786 N N . SER A 1 96 ? -13.124 7.362 2.656 1.00 89.94 96 SER A N 1
ATOM 787 C CA . SER A 1 96 ? -12.775 8.122 1.447 1.00 89.94 96 SER A CA 1
ATOM 788 C C . SER A 1 96 ? -11.416 8.816 1.574 1.00 89.94 96 SER A C 1
ATOM 790 O O . SER A 1 96 ? -10.628 8.823 0.629 1.00 89.94 96 SER A O 1
ATOM 792 N N . LYS A 1 97 ? -11.110 9.358 2.759 1.00 92.00 97 LYS A N 1
ATOM 793 C CA . LYS A 1 97 ? -9.835 10.012 3.073 1.00 92.00 97 LYS A CA 1
ATOM 794 C C . LYS A 1 97 ? -8.82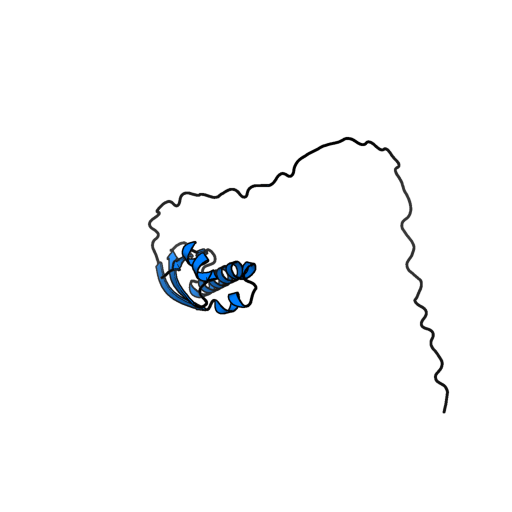5 8.968 3.565 1.00 92.00 97 LYS A C 1
ATOM 796 O O . LYS A 1 97 ? -9.055 8.311 4.578 1.00 92.00 97 LYS A O 1
ATOM 801 N N . ILE A 1 98 ? -7.722 8.801 2.833 1.00 93.81 98 ILE A N 1
ATOM 802 C CA . ILE A 1 98 ? -6.709 7.767 3.102 1.00 93.81 98 ILE A CA 1
ATOM 803 C C . ILE A 1 98 ? -5.309 8.379 3.062 1.00 93.81 98 ILE A C 1
ATOM 805 O O . ILE A 1 98 ? -4.905 8.942 2.035 1.00 93.81 98 ILE A O 1
ATOM 809 N N . ARG A 1 99 ? -4.564 8.198 4.156 1.00 92.69 99 ARG A N 1
ATOM 810 C CA . ARG A 1 99 ? -3.130 8.485 4.266 1.00 92.69 99 ARG A CA 1
ATOM 811 C C . ARG A 1 99 ? -2.352 7.168 4.178 1.00 92.69 99 ARG A C 1
ATOM 813 O O . ARG A 1 99 ? -2.713 6.173 4.797 1.00 92.69 99 ARG A O 1
ATOM 820 N N . ILE A 1 100 ? -1.311 7.150 3.354 1.00 93.44 100 ILE A N 1
ATOM 821 C CA . ILE A 1 100 ? -0.420 6.000 3.141 1.00 93.44 100 ILE A CA 1
ATOM 822 C C . ILE A 1 100 ? 0.971 6.463 3.548 1.00 93.44 100 ILE A C 1
ATOM 824 O O . ILE A 1 100 ? 1.411 7.505 3.057 1.00 93.44 100 ILE A O 1
ATOM 828 N N . SER A 1 101 ? 1.653 5.721 4.423 1.00 93.31 101 SER A N 1
ATOM 829 C CA . SER A 1 101 ? 3.022 6.080 4.801 1.00 93.31 101 SER A CA 1
ATOM 830 C C . SER A 1 101 ? 3.980 5.949 3.601 1.00 93.31 101 SER A C 1
ATOM 832 O O . SER A 1 101 ? 3.797 5.066 2.753 1.00 93.31 101 SER A O 1
ATOM 834 N N . PRO A 1 102 ? 5.016 6.802 3.487 1.00 90.94 102 PRO A N 1
ATOM 835 C CA . PRO A 1 102 ? 5.933 6.764 2.346 1.00 90.94 102 PRO A CA 1
ATOM 836 C C . PRO A 1 102 ? 6.697 5.434 2.258 1.00 90.94 102 PRO A C 1
ATOM 838 O O . PRO A 1 102 ? 6.875 4.909 1.159 1.00 90.94 102 PRO A O 1
ATOM 841 N N . GLY A 1 103 ? 7.058 4.834 3.401 1.00 91.94 103 GLY A N 1
ATOM 842 C CA . GLY A 1 103 ? 7.659 3.496 3.453 1.00 91.94 103 GLY A CA 1
ATOM 843 C C . GLY A 1 103 ? 6.739 2.413 2.879 1.00 91.94 103 GLY A C 1
ATOM 844 O O . GLY A 1 103 ? 7.179 1.603 2.066 1.00 91.94 103 GLY A O 1
ATOM 845 N N . LEU A 1 104 ? 5.438 2.458 3.199 1.00 92.94 104 LEU A N 1
ATOM 846 C CA . LEU A 1 104 ? 4.459 1.526 2.635 1.00 92.94 104 LEU A CA 1
ATOM 847 C C . LEU A 1 104 ? 4.317 1.697 1.111 1.00 92.94 104 LEU A C 1
ATOM 849 O O . LEU A 1 104 ? 4.221 0.711 0.384 1.00 92.94 104 LEU A O 1
ATOM 853 N N . ALA A 1 105 ? 4.340 2.938 0.612 1.00 92.00 105 ALA A N 1
ATOM 854 C CA . ALA A 1 105 ? 4.274 3.226 -0.822 1.00 92.00 105 ALA A CA 1
ATOM 855 C C . ALA A 1 105 ? 5.535 2.790 -1.596 1.00 92.00 105 ALA A C 1
ATOM 857 O O . ALA A 1 105 ? 5.428 2.411 -2.766 1.00 92.00 105 ALA A O 1
ATOM 858 N N . ALA A 1 106 ? 6.712 2.839 -0.964 1.00 91.69 106 ALA A N 1
ATOM 859 C CA . ALA A 1 106 ? 7.960 2.342 -1.537 1.00 91.69 106 ALA A CA 1
ATOM 860 C C . ALA A 1 106 ? 7.980 0.806 -1.599 1.00 91.69 106 ALA A C 1
ATOM 862 O O . ALA A 1 106 ? 8.305 0.238 -2.641 1.00 91.69 106 ALA A O 1
ATOM 863 N N . GLU A 1 107 ? 7.567 0.131 -0.523 1.00 92.69 107 GLU A N 1
ATOM 864 C CA . GLU A 1 107 ? 7.576 -1.334 -0.463 1.00 92.69 107 GLU A CA 1
ATOM 865 C C . GLU A 1 107 ? 6.521 -1.963 -1.386 1.00 92.69 107 GLU A C 1
ATOM 867 O O . GLU A 1 107 ? 6.780 -2.958 -2.063 1.00 92.69 107 GLU A O 1
ATOM 872 N N . ALA A 1 108 ? 5.370 -1.302 -1.544 1.00 91.12 108 ALA A N 1
ATOM 873 C CA . ALA A 1 108 ? 4.338 -1.670 -2.514 1.00 91.12 108 ALA A CA 1
ATOM 874 C C . ALA A 1 108 ? 4.821 -1.721 -3.976 1.00 91.12 108 ALA A C 1
ATOM 876 O O . ALA A 1 108 ? 4.198 -2.387 -4.801 1.00 91.12 108 ALA A O 1
ATOM 877 N N . ALA A 1 109 ? 5.908 -1.020 -4.317 1.00 89.88 109 ALA A N 1
ATOM 878 C CA . ALA A 1 109 ? 6.503 -1.060 -5.653 1.00 89.88 109 ALA A CA 1
ATOM 879 C C . ALA A 1 109 ? 7.426 -2.273 -5.877 1.00 89.88 109 ALA A C 1
ATOM 881 O O . ALA A 1 109 ? 7.733 -2.590 -7.026 1.00 89.88 109 ALA A O 1
ATOM 882 N N . LYS A 1 110 ? 7.858 -2.945 -4.801 1.00 91.31 110 LYS A N 1
ATOM 883 C CA . LYS A 1 110 ? 8.793 -4.082 -4.825 1.00 91.31 110 LYS A CA 1
ATOM 884 C C . LYS A 1 110 ? 8.098 -5.409 -4.534 1.00 91.31 110 LYS A C 1
ATOM 886 O O . LYS A 1 110 ? 8.359 -6.410 -5.200 1.00 91.31 110 LYS A O 1
ATOM 891 N N . ALA A 1 111 ? 7.185 -5.419 -3.565 1.00 93.06 111 ALA A N 1
ATOM 892 C CA . ALA A 1 111 ? 6.537 -6.625 -3.074 1.00 93.06 111 ALA A CA 1
ATOM 893 C C . ALA A 1 111 ? 5.224 -6.938 -3.816 1.00 93.06 111 ALA A C 1
ATOM 895 O O . ALA A 1 111 ? 4.314 -6.114 -3.906 1.00 93.06 111 ALA A O 1
ATOM 896 N N . ARG A 1 112 ? 5.077 -8.182 -4.297 1.00 93.31 112 ARG A N 1
ATOM 897 C CA . ARG A 1 112 ? 3.819 -8.688 -4.894 1.00 93.31 112 ARG A CA 1
ATOM 898 C C . ARG A 1 112 ? 2.705 -8.914 -3.870 1.00 93.31 112 ARG A C 1
ATOM 900 O O . ARG A 1 112 ? 1.533 -8.956 -4.245 1.00 93.31 112 ARG A O 1
ATOM 907 N N . ARG A 1 113 ? 3.075 -9.073 -2.599 1.00 94.69 113 ARG A N 1
ATOM 908 C CA . ARG A 1 113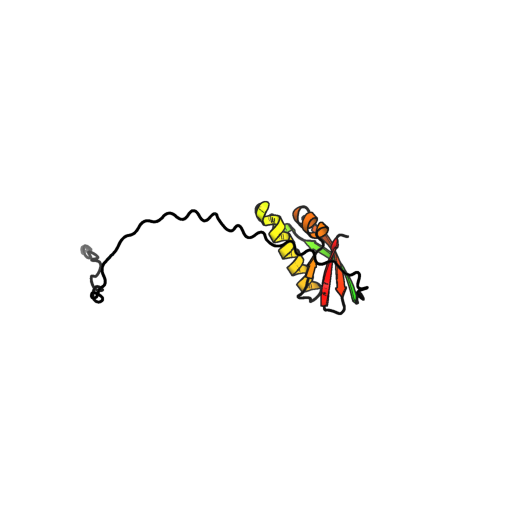 ? 2.196 -9.269 -1.442 1.00 94.69 113 ARG A CA 1
ATOM 909 C C . ARG A 1 113 ? 2.720 -8.437 -0.289 1.00 94.69 113 ARG A C 1
ATOM 911 O O . ARG A 1 113 ? 3.916 -8.478 -0.027 1.00 94.69 113 ARG A O 1
ATOM 918 N N . LEU A 1 114 ? 1.836 -7.720 0.392 1.00 94.44 114 LEU A N 1
ATOM 919 C CA . LEU A 1 114 ? 2.213 -6.769 1.434 1.00 94.44 114 LEU A CA 1
ATOM 920 C C . LEU A 1 114 ? 1.348 -6.978 2.675 1.00 94.44 114 LEU A C 1
ATOM 922 O O . LEU A 1 114 ? 0.127 -7.092 2.554 1.00 94.44 114 LEU A O 1
ATOM 926 N N . ARG A 1 115 ? 1.965 -7.036 3.858 1.00 94.69 115 ARG A N 1
ATOM 927 C CA . ARG A 1 115 ? 1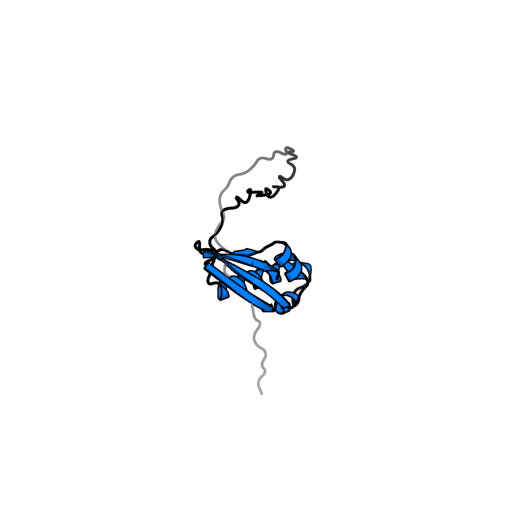.248 -7.025 5.138 1.00 94.69 115 ARG A CA 1
ATOM 928 C C . ARG A 1 115 ? 1.123 -5.585 5.610 1.00 94.69 115 ARG A C 1
ATOM 930 O O . ARG A 1 115 ? 2.115 -4.862 5.631 1.00 94.69 115 ARG A O 1
ATOM 937 N N . ILE A 1 116 ? -0.098 -5.163 5.921 1.00 94.62 116 ILE A N 1
ATOM 938 C CA . ILE A 1 116 ? -0.395 -3.781 6.297 1.00 94.62 116 ILE A CA 1
ATOM 939 C C . ILE A 1 116 ? -1.235 -3.743 7.566 1.00 94.62 116 ILE A C 1
ATOM 941 O O . ILE A 1 116 ? -2.197 -4.503 7.710 1.00 94.62 116 ILE A O 1
ATOM 945 N N . SER A 1 117 ? -0.911 -2.810 8.452 1.00 93.88 117 SER A N 1
ATOM 946 C CA . SER A 1 117 ? -1.824 -2.349 9.492 1.00 93.88 117 SER A CA 1
ATOM 947 C C . SER A 1 117 ? -2.618 -1.160 8.967 1.00 93.88 117 SER A C 1
ATOM 949 O O . SER A 1 117 ? -2.057 -0.196 8.447 1.00 93.88 117 SER A O 1
ATOM 951 N N . VAL A 1 118 ? -3.940 -1.239 9.096 1.00 93.50 118 VAL A N 1
ATOM 952 C CA . VAL A 1 118 ? -4.860 -0.143 8.792 1.00 93.50 118 VAL A CA 1
ATOM 953 C C . VAL A 1 118 ? -5.521 0.292 10.088 1.00 93.50 118 VAL A C 1
ATOM 955 O O . VAL A 1 118 ? -6.248 -0.489 10.709 1.00 93.50 118 VAL A O 1
ATOM 958 N N . THR A 1 119 ? -5.272 1.536 10.481 1.00 92.75 119 THR A N 1
ATOM 959 C CA . THR A 1 119 ? -5.960 2.220 11.577 1.00 92.75 119 THR A CA 1
ATOM 960 C C . THR A 1 119 ? -7.034 3.140 11.007 1.00 92.75 119 THR A C 1
ATOM 962 O O . THR A 1 119 ? -6.871 3.724 9.934 1.00 92.75 119 THR A O 1
ATOM 965 N N . LYS A 1 120 ? -8.168 3.249 11.704 1.00 91.88 120 LYS A N 1
ATOM 966 C CA . LYS A 1 120 ? -9.241 4.194 11.384 1.00 91.88 120 LYS A CA 1
ATOM 967 C C . LYS A 1 120 ? -9.504 5.114 12.569 1.00 91.88 120 LYS A C 1
ATOM 969 O O . LYS A 1 120 ? -9.845 4.638 13.654 1.00 91.88 120 LYS A O 1
ATOM 974 N N . ASP A 1 121 ? -9.405 6.411 12.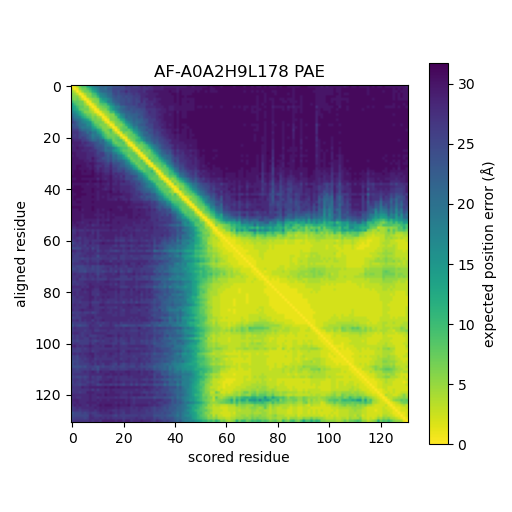316 1.00 90.12 121 ASP A N 1
ATOM 975 C CA . ASP A 1 121 ? -9.684 7.475 13.277 1.00 90.12 121 ASP A CA 1
ATOM 976 C C . ASP A 1 121 ? -11.189 7.780 13.353 1.00 90.12 121 ASP A C 1
ATOM 978 O O . ASP A 1 121 ? -11.948 7.502 12.414 1.00 90.12 121 ASP A O 1
ATOM 982 N N . LYS A 1 122 ? -11.623 8.443 14.436 1.00 85.44 122 LYS A N 1
ATOM 983 C CA . LYS A 1 122 ? -13.002 8.959 14.585 1.00 85.44 122 LYS A CA 1
ATOM 984 C C . LYS A 1 122 ? -13.432 9.873 13.428 1.00 85.44 122 LYS A C 1
ATOM 986 O O . LYS A 1 122 ? -14.582 9.825 13.007 1.00 85.44 122 LYS A O 1
ATOM 991 N N . GLU A 1 123 ? -12.498 10.633 12.855 1.00 82.44 123 GLU A N 1
ATOM 992 C CA . GLU A 1 123 ? -12.718 11.527 11.703 1.00 82.44 123 GLU A CA 1
ATOM 993 C C . GLU A 1 123 ? -12.951 10.789 10.366 1.00 82.44 123 GLU A C 1
ATOM 995 O O . GLU A 1 123 ? -13.115 11.412 9.313 1.00 82.44 123 GLU A O 1
ATOM 1000 N N . GLY A 1 124 ? -12.917 9.451 10.363 1.00 84.19 124 GLY A N 1
ATOM 1001 C CA . GLY A 1 124 ? -13.048 8.638 9.155 1.00 84.19 124 GLY A CA 1
ATOM 1002 C C . GLY A 1 124 ? -11.800 8.627 8.266 1.00 84.19 124 GLY A C 1
ATOM 1003 O O . GLY A 1 124 ? -11.841 8.036 7.183 1.00 84.19 124 GLY A O 1
ATOM 1004 N N . LEU A 1 125 ? -10.701 9.239 8.721 1.00 88.88 125 LEU A N 1
ATOM 1005 C CA . LEU A 1 125 ? -9.364 9.047 8.166 1.00 88.88 125 LEU A CA 1
ATOM 1006 C C . LEU A 1 125 ? -8.944 7.587 8.372 1.00 88.88 125 LEU A C 1
ATOM 1008 O O . LEU A 1 125 ? -9.086 7.044 9.467 1.00 88.88 125 LEU A O 1
ATOM 1012 N N . ALA A 1 126 ? -8.440 6.956 7.313 1.00 90.94 126 ALA A N 1
ATOM 1013 C CA . ALA A 1 126 ? -7.724 5.692 7.421 1.00 90.94 126 ALA A CA 1
ATOM 1014 C C . ALA A 1 126 ? -6.238 5.920 7.155 1.00 90.94 126 ALA A C 1
ATOM 1016 O O . ALA A 1 126 ? -5.872 6.471 6.109 1.00 90.94 126 ALA A O 1
ATOM 1017 N N . GLU A 1 127 ? -5.396 5.471 8.078 1.00 91.12 127 GLU A N 1
ATOM 1018 C CA . GLU A 1 127 ? -3.948 5.470 7.917 1.00 91.12 127 GLU A CA 1
ATOM 1019 C C . GLU A 1 127 ? -3.472 4.035 7.681 1.00 91.12 127 GLU A C 1
ATOM 1021 O O . GLU A 1 127 ? -3.920 3.092 8.335 1.00 91.12 127 GLU A O 1
ATOM 1026 N N . ALA A 1 128 ? -2.609 3.859 6.682 1.00 91.00 128 ALA A N 1
ATOM 1027 C CA . ALA A 1 128 ? -2.036 2.568 6.329 1.00 91.00 128 ALA A CA 1
ATOM 1028 C C . ALA A 1 128 ? -0.520 2.594 6.539 1.00 91.00 128 ALA A C 1
ATOM 1030 O O . ALA A 1 128 ? 0.194 3.397 5.923 1.00 91.00 128 ALA A O 1
ATOM 1031 N N . THR A 1 129 ? -0.045 1.686 7.387 1.00 92.19 129 THR A N 1
ATOM 1032 C CA . THR A 1 129 ? 1.363 1.491 7.738 1.00 92.19 129 THR A CA 1
ATOM 1033 C C . THR A 1 129 ? 1.834 0.090 7.348 1.00 92.19 129 THR A C 1
ATOM 1035 O O . THR A 1 129 ? 1.038 -0.843 7.209 1.00 92.19 129 THR A O 1
ATOM 1038 N N . LEU A 1 130 ? 3.140 -0.037 7.111 1.00 92.06 130 LEU A N 1
ATOM 1039 C CA . LEU A 1 130 ? 3.797 -1.326 6.903 1.00 92.06 130 LEU A CA 1
ATOM 1040 C C . LEU A 1 130 ? 3.875 -2.063 8.248 1.00 92.06 130 LEU A C 1
ATOM 1042 O O . LEU A 1 130 ? 4.121 -1.414 9.266 1.00 92.06 130 LEU A O 1
ATOM 1046 N N . GLN A 1 131 ? 3.637 -3.376 8.224 1.00 86.25 131 GLN A N 1
ATOM 1047 C CA . GLN A 1 131 ? 3.830 -4.271 9.370 1.00 86.25 131 GLN A CA 1
ATOM 1048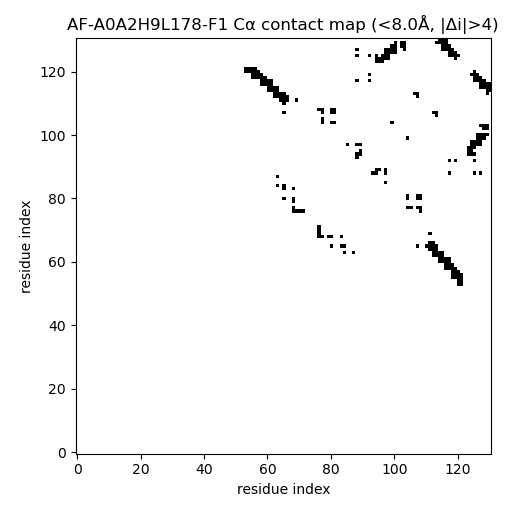 C C . GLN A 1 131 ? 5.256 -4.833 9.381 1.00 86.25 131 GLN A C 1
ATOM 1050 O O . GLN A 1 131 ? 5.712 -5.230 8.285 1.00 86.25 131 GLN A O 1
#